Protein AF-A0A2S9FAE4-F1 (afdb_monomer)

Foldseek 3Di:
DVVLLVVLCVVQPPDVPSSVVSVVVVCVVQVVLVVVLVVVVVVVVVCVVVVDDDDLVDFDRLVLLQLLCVVVVVCPVQCVCVVVSVDGSCSSVVSRVVSSVSVVVVDDRDDPDDDDPVRVVVVVVVVVVVVVVVVD

Secondary structure (DSSP, 8-state):
-HHHHHHHHHHTTT-HHHHHHHHHHHHHHHTHHHHHHHHHHHHHHHHHHTTPPP-TTSPPPHHHHHHGGGT-GGGHHHHHHHHTTSS-GGGGGGGHHHHHHHHHTT--PPPPPPPPHHHHHHHHHHHHHHHHHHH-

pLDDT: mean 92.66, std 9.58, range [46.62, 98.25]

Solvent-accessible surface area (backbone atoms only — not comparable to full-atom values): 7990 Å² total; per-residue (Å²): 108,70,72,55,48,55,48,30,47,63,74,31,68,94,36,69,65,63,18,48,54,54,38,49,54,49,37,59,69,71,44,44,54,53,54,56,49,49,54,47,31,51,55,52,48,51,43,39,71,75,69,43,77,90,65,76,90,51,85,70,43,61,65,55,48,53,52,27,26,78,77,41,63,84,43,40,77,70,39,46,41,46,79,69,68,74,39,61,71,74,68,51,60,87,45,46,69,64,26,46,50,41,49,72,72,67,55,73,82,82,77,76,89,68,77,50,75,66,55,47,51,50,51,55,50,55,53,55,53,53,56,55,66,74,77,109

Structure (mmCIF, N/CA/C/O backbone):
data_AF-A0A2S9FAE4-F1
#
_entry.id   AF-A0A2S9FAE4-F1
#
loop_
_atom_site.group_PDB
_atom_site.id
_atom_site.type_symbol
_atom_site.label_atom_id
_atom_site.label_alt_id
_atom_site.label_comp_id
_atom_site.label_asym_id
_atom_site.label_entity_id
_atom_site.label_seq_id
_atom_site.pdbx_PDB_ins_code
_atom_site.Cartn_x
_atom_site.Cartn_y
_atom_site.Cartn_z
_atom_site.occupancy
_atom_site.B_iso_or_equiv
_atom_site.auth_seq_id
_atom_site.auth_comp_id
_atom_site.auth_asym_id
_atom_site.auth_atom_id
_atom_site.pdbx_PDB_model_num
ATOM 1 N N . GLN A 1 1 ? 14.631 0.946 -11.256 1.00 85.44 1 GLN A N 1
ATOM 2 C CA . GLN A 1 1 ? 14.631 1.876 -12.408 1.00 85.44 1 GLN A CA 1
ATOM 3 C C . GLN A 1 1 ? 15.974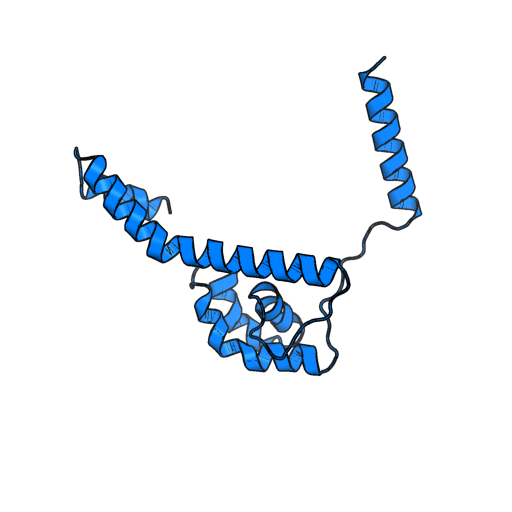 1.973 -13.137 1.00 85.44 1 GLN A C 1
ATOM 5 O O . GLN A 1 1 ? 16.007 1.586 -14.293 1.00 85.44 1 GLN A O 1
ATOM 10 N N . VAL A 1 2 ? 17.089 2.381 -12.504 1.00 93.25 2 VAL A N 1
ATOM 11 C CA . VAL A 1 2 ? 18.384 2.617 -13.199 1.00 93.25 2 VAL A CA 1
ATOM 12 C C . VAL A 1 2 ? 18.845 1.420 -14.035 1.00 93.25 2 VAL A C 1
ATOM 14 O O . VAL A 1 2 ? 19.179 1.570 -15.202 1.00 93.25 2 VAL A O 1
ATOM 17 N N . ARG A 1 3 ? 18.784 0.204 -13.478 1.00 94.50 3 ARG A N 1
ATOM 18 C CA . ARG A 1 3 ? 19.135 -1.017 -14.224 1.00 94.50 3 ARG A CA 1
ATOM 19 C C . ARG A 1 3 ? 18.248 -1.255 -15.451 1.00 94.50 3 ARG A C 1
ATOM 21 O O . ARG A 1 3 ? 18.737 -1.810 -16.421 1.00 94.50 3 ARG A O 1
ATOM 28 N N . ALA A 1 4 ? 16.970 -0.879 -15.408 1.00 93.94 4 ALA A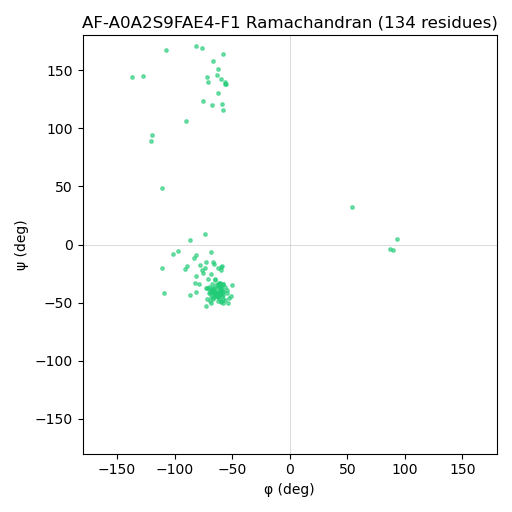 N 1
ATOM 29 C CA . ALA A 1 4 ? 16.072 -1.025 -16.552 1.00 93.94 4 ALA A CA 1
ATOM 30 C C . ALA A 1 4 ? 16.420 -0.020 -17.651 1.00 93.94 4 ALA A C 1
ATOM 32 O O . ALA A 1 4 ? 16.633 -0.434 -18.782 1.00 93.94 4 ALA A O 1
ATOM 33 N N . LEU A 1 5 ? 16.617 1.249 -17.286 1.00 95.12 5 L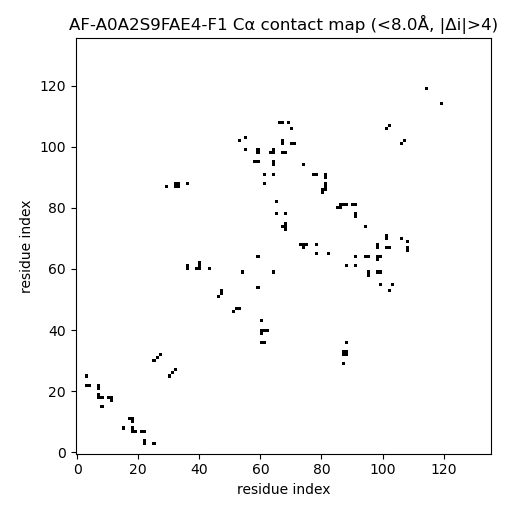EU A N 1
ATOM 34 C CA . LEU A 1 5 ? 17.059 2.286 -18.219 1.00 95.12 5 LEU A CA 1
ATOM 35 C C . LEU A 1 5 ? 18.373 1.904 -18.915 1.00 95.12 5 LEU A C 1
ATOM 37 O O . LEU A 1 5 ? 18.467 1.959 -20.136 1.00 95.12 5 LEU A O 1
ATOM 41 N N . LEU A 1 6 ? 19.375 1.454 -18.151 1.00 96.62 6 LEU A N 1
ATOM 42 C CA . LEU A 1 6 ? 20.660 1.033 -18.717 1.00 96.62 6 LEU A CA 1
ATOM 43 C C . LEU A 1 6 ? 20.525 -0.157 -19.676 1.00 96.62 6 LEU A C 1
ATOM 45 O O . LEU A 1 6 ? 21.256 -0.214 -20.660 1.00 96.62 6 LEU A O 1
ATOM 49 N N . ARG A 1 7 ? 19.597 -1.090 -19.422 1.00 97.12 7 ARG A N 1
ATOM 50 C CA . ARG A 1 7 ? 19.320 -2.190 -20.358 1.00 97.12 7 ARG A CA 1
ATOM 51 C C . ARG A 1 7 ? 18.715 -1.680 -21.663 1.00 97.12 7 ARG A C 1
ATOM 53 O O . ARG A 1 7 ? 19.213 -2.070 -22.711 1.00 97.12 7 ARG A O 1
ATOM 60 N N . CYS A 1 8 ? 17.718 -0.797 -21.610 1.00 96.25 8 CYS A N 1
ATOM 61 C CA . CYS A 1 8 ? 17.092 -0.240 -22.814 1.00 96.25 8 CYS A CA 1
ATOM 62 C C . CYS A 1 8 ? 18.106 0.570 -23.643 1.00 96.25 8 CYS A C 1
ATOM 64 O O . CYS A 1 8 ? 18.219 0.374 -24.849 1.00 96.25 8 CYS A O 1
ATOM 66 N N . LEU A 1 9 ? 18.935 1.397 -22.990 1.00 96.19 9 LEU A N 1
ATOM 67 C CA . LEU A 1 9 ? 20.019 2.140 -23.653 1.00 96.19 9 LEU A CA 1
ATOM 68 C C . LEU A 1 9 ? 21.075 1.220 -24.285 1.00 96.19 9 LEU A C 1
ATOM 70 O O . LEU A 1 9 ? 21.642 1.548 -25.326 1.00 96.19 9 LEU A O 1
ATOM 74 N N . ALA A 1 10 ? 21.367 0.081 -23.652 1.00 96.38 10 ALA A N 1
ATOM 75 C CA . ALA A 1 10 ? 22.292 -0.904 -24.199 1.00 96.38 10 ALA A CA 1
ATOM 76 C C . ALA A 1 10 ? 21.695 -1.669 -25.393 1.00 96.38 10 ALA A C 1
ATOM 78 O O . ALA A 1 10 ? 22.428 -1.950 -26.340 1.00 96.38 10 ALA A O 1
ATOM 79 N N . ALA A 1 11 ? 20.396 -1.987 -25.353 1.00 96.56 11 ALA A N 1
ATOM 80 C CA . ALA A 1 11 ? 19.684 -2.696 -26.415 1.00 96.56 11 ALA A CA 1
ATOM 81 C C . ALA A 1 11 ? 19.501 -1.840 -27.682 1.00 96.56 11 ALA A C 1
ATOM 83 O O . ALA A 1 11 ? 19.658 -2.352 -28.787 1.00 96.56 11 ALA A O 1
ATOM 84 N N . HIS A 1 12 ? 19.264 -0.534 -27.523 1.00 94.62 12 HIS A N 1
ATOM 85 C CA . HIS A 1 12 ? 19.018 0.422 -28.614 1.00 94.62 12 HIS A CA 1
ATOM 86 C C . HIS A 1 12 ? 20.175 1.415 -28.784 1.00 94.62 12 HIS A C 1
ATOM 88 O O . HIS A 1 12 ? 19.996 2.634 -28.814 1.00 94.62 12 HIS A O 1
ATOM 94 N N . ARG A 1 13 ? 21.416 0.916 -28.839 1.00 91.31 13 ARG A N 1
ATOM 95 C CA . ARG A 1 13 ? 22.601 1.783 -28.934 1.00 91.31 13 ARG A CA 1
ATOM 96 C C . ARG A 1 13 ? 22.529 2.668 -30.186 1.00 91.31 13 ARG A C 1
ATOM 98 O O . ARG A 1 13 ? 22.557 2.170 -31.304 1.00 91.31 13 ARG A O 1
ATOM 105 N N . GLY A 1 14 ? 22.554 3.984 -29.980 1.00 92.50 14 GLY A N 1
ATOM 106 C CA . GLY A 1 14 ? 22.499 4.972 -31.064 1.00 92.50 14 GLY A CA 1
ATOM 107 C C . GLY A 1 14 ? 21.081 5.353 -31.497 1.00 92.50 14 GLY A C 1
ATOM 108 O O . GLY A 1 14 ? 20.941 6.275 -32.293 1.00 92.50 14 GLY A O 1
ATOM 109 N N . ASP A 1 15 ? 20.054 4.716 -30.929 1.00 96.81 15 ASP A N 1
ATOM 110 C CA . ASP A 1 15 ? 18.648 5.052 -31.130 1.00 96.81 15 ASP A CA 1
ATOM 111 C C . ASP A 1 15 ? 17.993 5.401 -29.787 1.00 96.81 15 ASP A C 1
ATOM 113 O O . ASP A 1 15 ? 17.463 4.561 -29.056 1.00 96.81 15 ASP A O 1
ATOM 117 N N . ALA A 1 16 ? 18.066 6.684 -29.437 1.00 95.00 16 ALA A N 1
ATOM 118 C CA . ALA A 1 16 ? 17.519 7.179 -28.181 1.00 95.00 16 ALA A CA 1
ATOM 119 C C . ALA A 1 16 ? 15.982 7.126 -28.131 1.00 95.00 16 ALA A C 1
ATOM 121 O O . ALA A 1 16 ? 15.428 7.058 -27.035 1.00 95.00 16 ALA A O 1
ATOM 122 N N . VAL A 1 17 ? 15.303 7.160 -29.284 1.00 97.50 17 VAL A N 1
ATOM 123 C CA . VAL A 1 17 ? 13.836 7.161 -29.345 1.00 97.50 17 VAL A CA 1
ATOM 124 C C . VAL A 1 17 ? 13.318 5.776 -28.982 1.00 97.50 17 VAL A C 1
ATOM 126 O O . VAL A 1 17 ? 12.567 5.655 -28.017 1.00 97.50 17 VAL A O 1
ATOM 129 N N . SER A 1 18 ? 13.814 4.728 -29.644 1.00 97.56 18 SER A N 1
ATOM 130 C CA . SER A 1 18 ? 13.426 3.346 -29.326 1.00 97.56 18 SER A CA 1
ATOM 131 C C . SER A 1 18 ? 13.780 2.962 -27.883 1.00 97.56 18 SER A C 1
ATOM 133 O O . SER A 1 18 ? 12.992 2.313 -27.192 1.00 97.56 18 SER A O 1
ATOM 135 N N . ALA A 1 19 ? 14.930 3.428 -27.370 1.00 97.19 19 ALA A N 1
ATOM 136 C CA . ALA A 1 19 ? 15.299 3.232 -25.966 1.00 97.19 19 ALA A CA 1
ATOM 137 C C . ALA A 1 19 ? 14.293 3.872 -24.993 1.00 97.19 19 ALA A C 1
ATOM 139 O O . ALA A 1 19 ? 13.985 3.286 -23.951 1.00 97.19 19 ALA A O 1
ATOM 140 N N . ALA A 1 2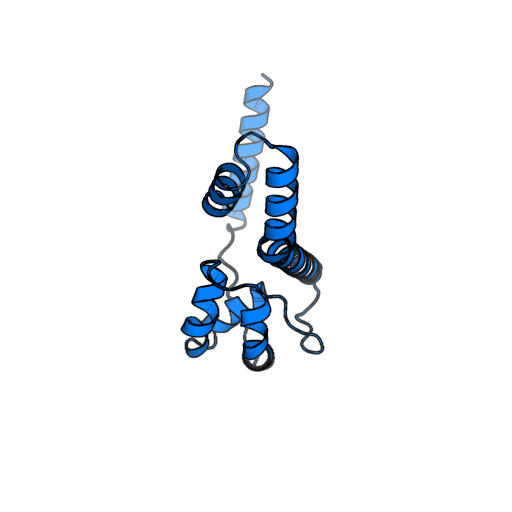0 ? 13.816 5.080 -25.309 1.00 96.88 20 ALA A N 1
ATOM 141 C CA . ALA A 1 20 ? 12.860 5.809 -24.486 1.00 96.88 20 ALA A CA 1
ATOM 142 C C . ALA A 1 20 ? 11.476 5.147 -24.506 1.00 96.88 20 ALA A C 1
ATOM 144 O O . ALA A 1 20 ? 10.877 5.000 -23.444 1.00 96.88 20 ALA A O 1
ATOM 145 N N . GLU A 1 21 ? 11.005 4.692 -25.668 1.00 98.06 21 GLU A N 1
ATOM 146 C CA . GLU A 1 21 ? 9.725 3.986 -25.810 1.00 98.06 21 GLU A CA 1
ATOM 147 C C . GLU A 1 21 ? 9.702 2.669 -25.021 1.00 98.06 21 GLU A C 1
ATOM 149 O O . GLU A 1 21 ? 8.757 2.398 -24.276 1.00 98.06 21 GLU A O 1
ATOM 154 N N . GLU A 1 22 ? 10.766 1.863 -25.106 1.00 97.81 22 GLU A N 1
ATOM 155 C CA . GLU A 1 22 ? 10.852 0.620 -24.331 1.00 97.81 22 GLU A CA 1
ATOM 156 C C . GLU A 1 22 ? 10.905 0.898 -22.821 1.00 97.81 22 GLU A C 1
ATOM 158 O O . GLU A 1 22 ? 10.262 0.210 -22.019 1.00 97.81 22 GLU A O 1
ATOM 163 N N . PHE A 1 23 ? 11.654 1.924 -22.412 1.00 97.94 23 PHE A N 1
ATOM 164 C CA . PHE A 1 23 ? 11.738 2.296 -21.006 1.00 97.94 23 PHE A CA 1
ATOM 165 C C . PHE A 1 23 ? 10.413 2.857 -20.471 1.00 97.94 23 PHE A C 1
ATOM 167 O O . PHE A 1 23 ? 10.044 2.547 -19.335 1.00 97.94 23 PHE A O 1
ATOM 174 N N . ASP A 1 24 ? 9.674 3.627 -21.271 1.00 97.88 24 ASP A N 1
ATOM 175 C CA . ASP A 1 24 ? 8.332 4.103 -20.928 1.00 97.88 24 ASP A CA 1
ATOM 176 C C . ASP A 1 24 ? 7.365 2.928 -20.728 1.00 97.88 24 ASP A C 1
ATOM 178 O O . ASP A 1 24 ? 6.705 2.824 -19.689 1.00 97.88 24 ASP A O 1
ATOM 182 N N . HIS A 1 25 ? 7.385 1.953 -21.640 1.00 98.00 25 HIS A N 1
ATOM 183 C CA . HIS A 1 25 ? 6.615 0.721 -21.489 1.00 98.00 25 HIS A CA 1
ATOM 184 C C . HIS A 1 25 ? 6.975 -0.030 -20.194 1.00 98.00 25 HIS A C 1
ATOM 186 O O . HIS A 1 25 ? 6.095 -0.460 -19.438 1.00 98.00 25 HIS A O 1
ATOM 192 N N . TRP A 1 26 ? 8.270 -0.136 -19.877 1.00 97.50 26 TRP A N 1
ATOM 193 C CA . TRP A 1 26 ? 8.721 -0.728 -18.618 1.00 97.50 26 TRP A CA 1
ATOM 194 C C . TRP A 1 26 ? 8.185 0.038 -17.400 1.00 97.50 26 TRP A C 1
ATOM 196 O O . TRP A 1 26 ? 7.727 -0.594 -16.442 1.00 97.50 26 TRP A O 1
ATOM 206 N N . CYS A 1 27 ? 8.199 1.375 -17.438 1.00 97.62 27 CYS A N 1
ATOM 207 C CA . CYS A 1 27 ? 7.649 2.234 -16.387 1.00 97.62 27 CYS A CA 1
ATOM 208 C C . CYS A 1 27 ? 6.140 2.027 -16.218 1.00 97.62 27 CYS A C 1
ATOM 210 O O . CYS A 1 27 ? 5.656 1.920 -15.088 1.00 97.62 27 CYS A O 1
ATOM 212 N N . HIS A 1 28 ? 5.399 1.894 -17.314 1.00 97.44 28 HIS A N 1
ATOM 213 C CA . HIS A 1 28 ? 3.970 1.595 -17.285 1.00 97.44 28 HIS A CA 1
ATOM 214 C C . HIS A 1 28 ? 3.652 0.273 -16.578 1.00 97.44 28 HIS A C 1
ATOM 216 O O . HIS A 1 28 ? 2.653 0.185 -15.864 1.00 97.44 28 HIS A O 1
ATOM 222 N N . ILE A 1 29 ? 4.511 -0.736 -16.722 1.00 96.75 29 ILE A N 1
ATOM 223 C CA . ILE A 1 29 ? 4.327 -2.039 -16.072 1.00 96.75 29 ILE A CA 1
ATOM 224 C C . ILE A 1 29 ? 4.807 -2.024 -14.614 1.00 96.75 29 ILE A C 1
ATOM 226 O O . ILE A 1 29 ? 4.154 -2.603 -13.751 1.00 96.75 29 ILE A O 1
ATOM 230 N N . HIS A 1 30 ? 5.936 -1.372 -14.318 1.00 95.81 30 HIS A N 1
ATOM 231 C CA . HIS A 1 30 ? 6.637 -1.558 -13.040 1.00 95.81 30 HIS A CA 1
ATOM 232 C C . HIS A 1 30 ? 6.592 -0.356 -12.095 1.00 95.81 30 HIS A C 1
ATOM 234 O O . HIS A 1 30 ? 6.832 -0.539 -10.906 1.00 95.81 30 HIS A O 1
ATOM 240 N N . LEU A 1 31 ? 6.317 0.857 -12.586 1.00 95.88 31 LEU A N 1
ATOM 241 C CA . LEU A 1 31 ? 6.240 2.079 -11.772 1.00 95.88 31 LEU A CA 1
ATOM 242 C C . LEU A 1 31 ? 4.808 2.590 -11.632 1.00 95.88 31 LEU A C 1
ATOM 244 O O . LEU A 1 31 ? 4.397 2.952 -10.531 1.00 95.88 31 LEU A O 1
ATOM 248 N N . ARG A 1 32 ? 4.019 2.577 -12.713 1.00 97.62 32 ARG A N 1
ATOM 249 C CA . ARG A 1 32 ? 2.626 3.047 -12.674 1.00 97.62 32 ARG A CA 1
ATOM 250 C C . ARG A 1 32 ? 1.779 2.363 -11.588 1.00 97.62 32 ARG A C 1
ATOM 252 O O . ARG A 1 32 ? 1.007 3.080 -10.953 1.00 97.62 32 ARG A O 1
ATOM 259 N N . PRO A 1 33 ? 1.906 1.046 -11.312 1.00 98.19 33 PRO A N 1
ATOM 260 C CA . PRO A 1 33 ? 1.156 0.426 -10.220 1.00 98.19 33 PRO A CA 1
ATOM 261 C C . PRO A 1 33 ? 1.432 1.065 -8.855 1.00 98.19 33 PRO A C 1
ATOM 263 O O . PRO A 1 33 ? 0.492 1.299 -8.104 1.00 98.19 33 PRO A O 1
ATOM 266 N N . TRP A 1 34 ? 2.687 1.414 -8.560 1.00 97.69 34 TRP A N 1
ATOM 267 C CA . TRP A 1 34 ? 3.061 2.090 -7.313 1.00 97.69 34 TRP A CA 1
ATOM 268 C C . TRP A 1 34 ? 2.467 3.485 -7.208 1.00 97.69 34 TRP A C 1
ATOM 270 O O . TRP A 1 34 ? 1.964 3.858 -6.153 1.00 97.69 34 TRP A O 1
ATOM 280 N N . PHE A 1 35 ? 2.489 4.239 -8.308 1.00 97.44 35 PHE A N 1
ATOM 281 C CA . PHE A 1 35 ? 1.887 5.568 -8.357 1.00 97.44 35 PHE A CA 1
ATOM 282 C C . PHE A 1 35 ? 0.383 5.518 -8.052 1.00 97.44 35 PHE A C 1
ATOM 284 O O . PHE A 1 35 ? -0.104 6.253 -7.195 1.00 97.44 35 PHE A O 1
ATOM 291 N N . VAL A 1 36 ? -0.346 4.615 -8.714 1.00 98.06 36 VAL A N 1
ATOM 292 C CA . VAL A 1 36 ? -1.793 4.442 -8.499 1.00 98.06 36 VAL A CA 1
ATOM 293 C C . VAL A 1 36 ? -2.090 3.985 -7.071 1.00 98.06 36 VAL A C 1
ATOM 295 O O . VAL A 1 36 ? -3.037 4.468 -6.450 1.00 98.06 36 VAL A O 1
ATOM 298 N N . ASP A 1 37 ? -1.280 3.074 -6.541 1.00 98.25 37 ASP A N 1
ATOM 299 C CA . ASP A 1 37 ? -1.411 2.598 -5.169 1.00 98.25 37 ASP A CA 1
ATOM 300 C C . ASP A 1 37 ? -1.199 3.716 -4.132 1.00 98.25 37 ASP A C 1
ATOM 302 O O . ASP A 1 37 ? -2.018 3.882 -3.225 1.00 98.25 37 ASP A O 1
ATOM 306 N N . HIS A 1 38 ? -0.174 4.553 -4.312 1.00 96.81 38 HIS A N 1
ATOM 307 C CA . HIS A 1 38 ? 0.103 5.671 -3.407 1.00 96.81 38 HIS A CA 1
ATOM 308 C C . HIS A 1 38 ? -0.966 6.758 -3.489 1.00 96.81 38 HIS A C 1
ATOM 310 O O . HIS A 1 38 ? -1.422 7.227 -2.450 1.00 96.81 38 HIS A O 1
ATOM 316 N N . MET A 1 39 ? -1.464 7.080 -4.689 1.00 98.12 39 MET A N 1
ATOM 317 C CA . MET A 1 39 ? -2.620 7.972 -4.831 1.00 98.12 39 MET A CA 1
ATOM 318 C C . MET A 1 39 ? -3.819 7.490 -4.009 1.00 98.12 39 MET A C 1
ATOM 320 O O . MET A 1 39 ? -4.514 8.286 -3.375 1.00 98.12 39 MET A O 1
ATOM 324 N N . ARG A 1 40 ? -4.077 6.177 -4.021 1.00 96.75 40 ARG A N 1
ATOM 325 C CA . ARG A 1 40 ? -5.162 5.585 -3.241 1.00 96.75 40 ARG A CA 1
ATOM 326 C C . ARG A 1 40 ? -4.883 5.669 -1.743 1.00 96.75 40 ARG A C 1
ATOM 328 O O . ARG A 1 40 ? -5.790 6.041 -1.003 1.00 96.75 40 ARG A O 1
ATOM 335 N N . CYS A 1 41 ? -3.668 5.345 -1.302 1.00 96.94 41 CYS A N 1
ATOM 336 C CA . CYS A 1 41 ? -3.268 5.465 0.101 1.00 96.94 41 CYS A CA 1
ATOM 337 C C . CYS A 1 41 ? -3.428 6.903 0.613 1.00 96.94 41 CYS A C 1
ATOM 339 O O . CYS A 1 41 ? -4.037 7.114 1.663 1.00 96.94 41 CYS A O 1
ATOM 341 N N . ASP A 1 42 ? -2.962 7.887 -0.154 1.00 97.69 42 ASP A N 1
ATOM 342 C CA . ASP A 1 42 ? -3.025 9.303 0.206 1.00 97.69 42 ASP A CA 1
ATOM 343 C C . ASP A 1 42 ? -4.463 9.815 0.256 1.00 97.69 42 ASP A C 1
ATOM 345 O O . ASP A 1 42 ? -4.861 10.447 1.236 1.00 97.69 42 ASP A O 1
ATOM 349 N N . GLY A 1 43 ? -5.284 9.481 -0.745 1.00 96.69 43 GLY A N 1
ATOM 350 C CA . GLY A 1 43 ? -6.706 9.828 -0.739 1.00 96.69 43 GLY A CA 1
ATOM 351 C C . GLY A 1 43 ? -7.432 9.263 0.485 1.00 96.69 43 GLY A C 1
ATOM 352 O O . GLY A 1 43 ? -8.224 9.953 1.133 1.00 96.69 43 GLY A O 1
ATOM 353 N N . ASP A 1 44 ? -7.117 8.025 0.864 1.00 95.75 44 ASP A N 1
ATOM 354 C CA . ASP A 1 44 ? -7.704 7.396 2.041 1.00 95.75 44 ASP A CA 1
ATOM 355 C C . ASP A 1 44 ? -7.225 8.010 3.353 1.00 95.75 44 ASP A C 1
ATOM 357 O O . ASP A 1 44 ? -8.003 8.172 4.296 1.00 95.75 44 ASP A O 1
ATOM 361 N N . ARG A 1 45 ? -5.945 8.371 3.407 1.00 94.19 45 ARG A N 1
ATOM 362 C CA . ARG A 1 45 ? -5.337 9.049 4.546 1.00 94.19 45 ARG A CA 1
ATOM 363 C C . ARG A 1 45 ? -5.944 10.427 4.755 1.00 94.19 45 ARG A C 1
ATOM 365 O O . ARG A 1 45 ? -6.274 10.751 5.890 1.00 94.19 45 ARG A O 1
ATOM 372 N N . LEU A 1 46 ? -6.175 11.189 3.686 1.00 96.25 46 LEU A N 1
ATOM 373 C CA . LEU A 1 46 ? -6.869 12.478 3.744 1.00 96.25 46 LEU A CA 1
ATOM 374 C C . LEU A 1 46 ? -8.307 12.332 4.249 1.00 96.25 46 LEU A C 1
ATOM 376 O O . LEU A 1 46 ? -8.741 13.102 5.102 1.00 96.25 46 LEU A O 1
ATOM 380 N N . ARG A 1 47 ? -9.039 11.308 3.795 1.00 94.62 47 ARG A N 1
ATOM 381 C CA . ARG A 1 47 ? -10.390 11.021 4.303 1.00 94.62 47 ARG A CA 1
ATOM 382 C C . ARG A 1 47 ? -10.379 10.715 5.803 1.00 94.62 47 ARG A C 1
ATOM 384 O O . ARG A 1 47 ? -11.244 11.207 6.525 1.00 94.62 47 ARG A O 1
ATOM 391 N N . ARG A 1 48 ? -9.403 9.928 6.275 1.00 93.38 48 ARG A N 1
ATOM 392 C CA . ARG A 1 48 ? -9.236 9.637 7.710 1.00 93.38 48 ARG A CA 1
ATOM 393 C C . ARG A 1 48 ? -8.820 10.867 8.507 1.00 93.38 48 ARG A C 1
ATOM 395 O O . ARG A 1 48 ? -9.339 11.095 9.592 1.00 93.38 48 ARG A O 1
ATOM 402 N N . TRP A 1 49 ? -7.943 11.691 7.941 1.00 91.19 49 TRP A N 1
ATOM 403 C CA . TRP A 1 49 ? -7.544 12.971 8.523 1.00 91.19 49 TRP A CA 1
ATOM 404 C C . TRP A 1 49 ? -8.736 13.918 8.704 1.00 91.19 49 TRP A C 1
ATOM 406 O O . TRP A 1 49 ? -8.853 14.578 9.730 1.00 91.19 49 TRP A O 1
ATOM 416 N N . ALA A 1 50 ? -9.672 13.926 7.754 1.00 94.75 50 ALA A N 1
ATOM 417 C CA . ALA A 1 50 ? -10.922 14.681 7.839 1.00 94.75 50 ALA A CA 1
ATOM 418 C C . ALA A 1 50 ? -11.966 14.078 8.811 1.00 94.75 50 ALA A C 1
ATOM 420 O O . ALA A 1 50 ? -13.112 14.521 8.827 1.00 94.75 50 ALA A O 1
ATOM 421 N N . GLY A 1 51 ? -11.599 13.065 9.606 1.00 93.44 51 GLY A N 1
ATOM 422 C CA . GLY A 1 51 ? -12.468 12.427 10.600 1.00 93.44 51 GLY A CA 1
ATOM 423 C C . GLY A 1 51 ? -13.232 11.195 10.105 1.00 93.44 51 GLY A C 1
ATOM 424 O O . GLY A 1 51 ? -14.049 10.651 10.845 1.00 93.44 51 GLY A O 1
ATOM 425 N N . GLY A 1 52 ? -12.993 10.726 8.877 1.00 93.75 52 GLY A N 1
ATOM 426 C CA . GLY A 1 52 ? -13.586 9.480 8.387 1.00 93.75 52 GLY A CA 1
ATOM 427 C C . GLY A 1 52 ? -12.983 8.234 9.052 1.00 93.75 52 GLY A C 1
ATOM 428 O O . GLY A 1 52 ? -11.770 8.136 9.208 1.00 93.75 52 GLY A O 1
ATOM 429 N N . ASP A 1 53 ? -13.800 7.230 9.379 1.00 93.38 53 ASP A N 1
ATOM 430 C CA . ASP A 1 53 ? -13.295 5.943 9.894 1.00 93.38 53 ASP A CA 1
ATOM 431 C C . ASP A 1 53 ? -12.810 5.018 8.758 1.00 93.38 53 ASP A C 1
ATOM 433 O O . ASP A 1 53 ? -12.992 5.294 7.569 1.00 93.38 53 ASP A O 1
ATOM 437 N N . ILE A 1 54 ? -12.169 3.903 9.092 1.00 94.88 54 ILE A N 1
ATOM 438 C CA . ILE A 1 54 ? -11.775 2.864 8.139 1.00 94.88 54 ILE A CA 1
ATOM 439 C C . ILE A 1 54 ? -13.029 2.174 7.593 1.00 94.88 54 ILE A C 1
ATOM 441 O O . ILE A 1 54 ? -13.801 1.567 8.327 1.00 94.88 54 ILE A O 1
ATOM 445 N N . ASP A 1 55 ? -13.207 2.241 6.276 1.00 94.62 55 ASP A N 1
ATOM 446 C CA . ASP A 1 55 ? -14.316 1.589 5.586 1.00 94.62 55 ASP A CA 1
ATOM 447 C C . ASP A 1 55 ? -13.914 0.169 5.168 1.00 94.62 55 ASP A C 1
ATOM 449 O O . ASP A 1 55 ? -13.128 -0.019 4.238 1.00 94.62 55 ASP A O 1
ATOM 453 N N . LEU A 1 56 ? -14.457 -0.825 5.872 1.00 96.75 56 LEU A N 1
ATOM 454 C CA . LEU A 1 56 ? -14.165 -2.246 5.654 1.00 96.75 56 LEU A CA 1
ATOM 455 C C . LEU A 1 56 ? -14.966 -2.863 4.493 1.00 96.75 56 LEU A C 1
ATOM 457 O O . LEU A 1 56 ? -14.677 -3.993 4.081 1.00 96.75 56 LEU A O 1
ATOM 461 N N . THR A 1 57 ? -15.951 -2.139 3.945 1.00 96.50 57 THR A N 1
ATOM 462 C CA . THR A 1 57 ? -16.809 -2.628 2.849 1.00 96.50 57 THR A CA 1
ATOM 463 C C . THR A 1 57 ? -16.101 -2.613 1.496 1.00 96.50 57 THR A C 1
ATOM 465 O O . THR A 1 57 ? -16.437 -3.387 0.603 1.00 96.50 57 THR A O 1
ATOM 468 N N . ARG A 1 58 ? -15.055 -1.796 1.361 1.00 95.19 58 ARG A N 1
ATOM 469 C CA . ARG A 1 58 ? -14.180 -1.734 0.186 1.00 95.19 58 ARG A CA 1
ATOM 470 C C . ARG A 1 58 ? -12.815 -2.354 0.480 1.00 95.19 58 ARG A C 1
ATOM 472 O O . ARG A 1 58 ? -12.511 -2.655 1.637 1.00 95.19 58 ARG A O 1
ATOM 479 N N . PRO A 1 59 ? -11.980 -2.623 -0.535 1.00 96.81 59 PRO A N 1
ATOM 480 C CA . PRO A 1 59 ? -10.635 -3.101 -0.263 1.00 96.81 59 PRO A CA 1
ATOM 481 C C . PRO A 1 59 ? -9.857 -2.022 0.506 1.00 96.81 59 PRO A C 1
ATOM 483 O O . PRO A 1 59 ? -10.053 -0.818 0.295 1.00 96.81 59 PRO A O 1
ATOM 486 N N . LEU A 1 60 ? -8.980 -2.448 1.405 1.00 97.81 60 LEU A N 1
ATOM 487 C CA . LEU A 1 60 ? -8.129 -1.549 2.170 1.00 97.81 60 LEU A CA 1
ATOM 488 C C . LEU A 1 60 ? -7.039 -0.961 1.260 1.00 97.81 60 LEU A C 1
ATOM 490 O O . LEU A 1 60 ? -6.568 -1.661 0.356 1.00 97.81 60 LEU A O 1
ATOM 494 N N . PRO A 1 61 ? -6.647 0.311 1.459 1.00 97.62 61 PRO A N 1
ATOM 495 C CA . PRO A 1 61 ? -5.406 0.833 0.898 1.00 97.62 61 PRO A CA 1
ATOM 496 C C . PRO A 1 61 ? -4.200 0.070 1.471 1.00 97.62 61 PRO A C 1
ATOM 498 O O . PRO A 1 61 ? -4.250 -0.435 2.598 1.00 97.62 61 PRO A O 1
ATOM 501 N N . SER A 1 62 ? -3.122 -0.013 0.692 1.00 98.19 62 SER A N 1
ATOM 502 C CA . SER A 1 62 ? -1.935 -0.808 1.027 1.00 98.19 62 SER A CA 1
ATOM 503 C C . SER A 1 62 ? -1.298 -0.394 2.353 1.00 98.19 62 SER A C 1
ATOM 505 O O . SER A 1 62 ? -0.874 -1.261 3.111 1.00 98.19 62 SER A O 1
ATOM 507 N N . ASP A 1 63 ? -1.334 0.896 2.710 1.00 96.19 63 ASP A N 1
ATOM 508 C CA . ASP A 1 63 ? -0.825 1.382 3.998 1.00 96.19 63 ASP A CA 1
ATOM 509 C C . ASP A 1 63 ? -1.546 0.764 5.211 1.00 96.19 63 ASP A C 1
ATOM 511 O O . ASP A 1 63 ? -0.912 0.480 6.228 1.00 96.19 63 ASP A O 1
ATOM 515 N N . LEU A 1 64 ? -2.847 0.483 5.100 1.00 96.62 64 LEU A N 1
ATOM 516 C CA . LEU A 1 64 ? -3.604 -0.212 6.145 1.00 96.62 64 LEU A CA 1
ATOM 517 C C . LEU A 1 64 ? -3.370 -1.730 6.130 1.00 96.62 64 LEU A C 1
ATOM 519 O O . LEU A 1 64 ? -3.323 -2.352 7.190 1.00 96.62 64 LEU A O 1
ATOM 523 N N . VAL A 1 65 ? -3.173 -2.343 4.958 1.00 97.75 65 VAL A N 1
ATOM 524 C CA . VAL A 1 65 ? -2.813 -3.773 4.882 1.00 97.75 65 VAL A CA 1
ATOM 525 C C . VAL A 1 65 ? -1.454 -4.025 5.539 1.00 97.75 65 VAL A C 1
ATOM 527 O O . VAL A 1 65 ? -1.319 -4.950 6.338 1.00 97.75 65 VAL A O 1
ATOM 530 N N . VAL A 1 66 ? -0.473 -3.165 5.260 1.00 96.88 66 VAL A N 1
ATOM 531 C CA . VAL A 1 66 ? 0.860 -3.198 5.879 1.00 96.88 66 VAL A CA 1
ATOM 532 C C . VAL A 1 66 ? 0.759 -2.983 7.388 1.00 96.88 66 VAL A C 1
ATOM 534 O O . VAL A 1 66 ? 1.300 -3.771 8.164 1.00 96.88 66 VAL A O 1
ATOM 537 N N . ALA A 1 67 ? 0.024 -1.957 7.829 1.00 96.12 67 ALA A N 1
ATOM 538 C CA . ALA A 1 67 ? -0.118 -1.653 9.251 1.00 96.12 67 ALA A CA 1
ATOM 539 C C . ALA A 1 67 ? -0.758 -2.806 10.044 1.00 96.12 67 ALA A C 1
ATOM 541 O O . ALA A 1 67 ? -0.374 -3.045 11.189 1.00 96.12 67 ALA A O 1
ATOM 542 N N . ALA A 1 68 ? -1.678 -3.569 9.443 1.00 96.75 68 ALA A N 1
ATOM 543 C CA . ALA A 1 68 ? -2.284 -4.733 10.088 1.00 96.75 68 ALA A CA 1
ATOM 544 C C . ALA A 1 68 ? -1.259 -5.812 10.497 1.00 96.75 68 ALA A C 1
ATOM 546 O O . ALA A 1 68 ? -1.520 -6.567 11.435 1.00 96.75 68 ALA A O 1
ATOM 547 N N . ALA A 1 69 ? -0.064 -5.849 9.891 1.00 95.50 69 ALA A N 1
ATOM 548 C CA . ALA A 1 69 ? 1.017 -6.741 10.320 1.00 95.50 69 ALA A CA 1
ATOM 549 C C . ALA A 1 69 ? 1.564 -6.415 11.726 1.00 95.50 69 ALA A C 1
ATOM 551 O O . ALA A 1 69 ? 2.223 -7.254 12.340 1.00 95.50 69 ALA A O 1
ATOM 552 N N . SER A 1 70 ? 1.286 -5.221 12.265 1.00 93.38 70 SER A N 1
ATOM 553 C CA . SER A 1 70 ? 1.549 -4.897 13.673 1.00 93.38 70 SER A CA 1
ATOM 554 C C . SER A 1 70 ? 0.542 -5.539 14.634 1.00 93.38 70 SER A C 1
ATOM 556 O O . SER A 1 70 ? 0.875 -5.752 15.796 1.00 93.38 70 SER A O 1
ATOM 558 N N . ALA A 1 71 ? -0.671 -5.852 14.168 1.00 94.94 71 ALA A N 1
ATOM 559 C CA . ALA A 1 71 ? -1.685 -6.573 14.939 1.00 94.94 71 ALA A CA 1
ATOM 560 C C . ALA A 1 71 ? -1.517 -8.095 14.812 1.00 94.94 71 ALA A C 1
ATOM 562 O O . ALA A 1 71 ? -1.592 -8.821 15.801 1.00 94.94 71 ALA A O 1
ATOM 563 N N . ASP A 1 72 ? -1.257 -8.570 13.592 1.00 94.25 72 ASP A N 1
ATOM 564 C CA . ASP A 1 72 ? -1.010 -9.973 13.263 1.00 94.25 72 ASP A CA 1
ATOM 565 C C . ASP A 1 72 ? 0.392 -10.127 12.658 1.00 94.25 72 ASP A C 1
ATOM 567 O O . ASP A 1 72 ? 0.607 -9.994 11.451 1.00 94.25 72 ASP A O 1
ATOM 571 N N . HIS A 1 73 ? 1.360 -10.449 13.517 1.00 93.00 73 HIS A N 1
ATOM 572 C CA . HIS A 1 73 ? 2.766 -10.610 13.138 1.00 93.00 73 HIS A CA 1
ATOM 573 C C . HIS A 1 73 ? 2.998 -11.708 12.088 1.00 93.00 73 HIS A C 1
ATOM 575 O O . HIS A 1 73 ? 4.028 -11.691 11.408 1.00 93.00 73 HIS A O 1
ATOM 581 N N . THR A 1 74 ? 2.058 -12.642 11.912 1.00 94.69 74 THR A N 1
ATOM 582 C CA . THR A 1 74 ? 2.173 -13.695 10.896 1.00 94.69 74 THR A CA 1
ATOM 583 C C . THR A 1 74 ? 1.972 -13.157 9.472 1.00 94.69 74 THR A C 1
ATOM 585 O O . THR A 1 74 ? 2.363 -13.816 8.510 1.00 94.69 74 THR A O 1
ATOM 588 N N . LEU A 1 75 ? 1.435 -11.937 9.312 1.00 95.06 75 LEU A N 1
ATOM 589 C CA . LEU A 1 75 ? 1.361 -11.236 8.023 1.00 95.06 75 LEU A CA 1
ATOM 590 C C . LEU A 1 75 ? 2.718 -10.690 7.561 1.00 95.06 75 LEU A C 1
ATOM 592 O O . LEU A 1 75 ? 2.898 -10.433 6.372 1.00 95.06 75 LEU A O 1
ATOM 596 N N . ARG A 1 76 ? 3.691 -10.521 8.467 1.00 94.62 76 ARG A N 1
ATOM 597 C CA . ARG A 1 76 ? 4.907 -9.743 8.183 1.00 94.62 76 ARG A CA 1
ATOM 598 C C . ARG A 1 76 ? 5.737 -10.295 7.025 1.00 94.62 76 ARG A C 1
ATOM 600 O O . ARG A 1 76 ? 6.191 -9.522 6.190 1.00 94.62 76 ARG A O 1
ATOM 607 N N . ALA A 1 77 ? 5.883 -11.615 6.935 1.00 96.19 77 ALA A N 1
ATOM 608 C CA . ALA A 1 77 ? 6.620 -12.247 5.838 1.00 96.19 77 ALA A CA 1
ATOM 609 C C . ALA A 1 77 ? 5.950 -12.028 4.468 1.00 96.19 77 ALA A C 1
ATOM 611 O O . ALA A 1 77 ? 6.635 -11.959 3.454 1.00 96.19 77 ALA A O 1
ATOM 612 N N . ALA A 1 78 ? 4.620 -11.901 4.432 1.00 96.94 78 ALA A N 1
ATOM 613 C CA . ALA A 1 78 ? 3.879 -11.645 3.199 1.00 96.94 78 ALA A CA 1
ATOM 614 C C . ALA A 1 78 ? 3.890 -10.159 2.800 1.00 96.94 78 ALA A C 1
ATOM 616 O O . ALA A 1 78 ? 3.792 -9.841 1.618 1.00 96.94 78 ALA A O 1
ATOM 617 N N . VAL A 1 79 ? 4.031 -9.259 3.776 1.00 97.44 79 VAL A N 1
ATOM 618 C CA . VAL A 1 79 ? 4.120 -7.808 3.560 1.00 97.44 79 VAL A CA 1
ATOM 619 C C . VAL A 1 79 ? 5.538 -7.361 3.175 1.00 97.44 79 VAL A C 1
ATOM 621 O O . VAL A 1 79 ? 5.686 -6.451 2.364 1.00 97.44 79 VAL A O 1
ATOM 624 N N . GLU A 1 80 ? 6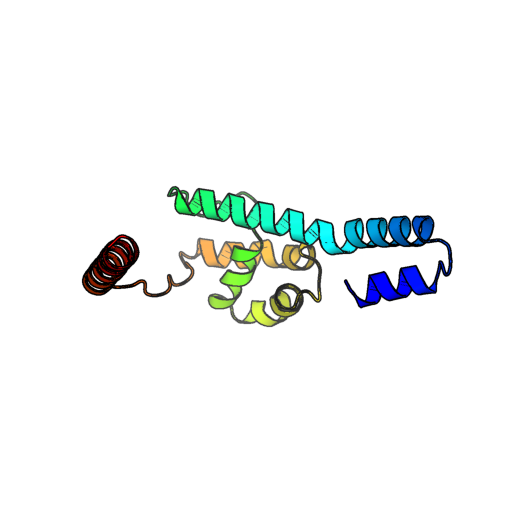.586 -8.020 3.684 1.00 97.19 80 GLU A N 1
ATOM 625 C CA . GLU A 1 80 ? 7.988 -7.615 3.468 1.00 97.19 80 GLU A CA 1
ATOM 626 C C . GLU A 1 80 ? 8.360 -7.373 1.986 1.00 97.19 80 GLU A C 1
ATOM 628 O O . GLU A 1 80 ? 9.004 -6.359 1.697 1.00 97.19 80 GLU A O 1
ATOM 633 N N . PRO A 1 81 ? 7.968 -8.222 1.011 1.00 97.69 81 PRO A N 1
ATOM 634 C CA . PRO A 1 81 ? 8.307 -7.978 -0.388 1.00 97.69 81 PRO A CA 1
ATOM 635 C C . PRO A 1 81 ? 7.703 -6.682 -0.935 1.00 97.69 81 PRO A C 1
ATOM 637 O O . PRO A 1 81 ? 8.341 -6.022 -1.753 1.00 97.69 81 PRO A O 1
ATOM 640 N N . TYR A 1 82 ? 6.508 -6.300 -0.480 1.00 97.56 82 TYR A N 1
ATOM 641 C CA . TYR A 1 82 ? 5.903 -5.018 -0.827 1.00 97.56 82 TYR A CA 1
ATOM 642 C C . TYR A 1 82 ? 6.683 -3.860 -0.189 1.00 97.56 82 TYR A C 1
ATOM 644 O O . TYR A 1 82 ? 7.114 -2.960 -0.904 1.00 97.56 82 TYR A O 1
ATOM 652 N N . ASP A 1 83 ? 6.965 -3.915 1.118 1.00 95.50 83 ASP A N 1
ATOM 653 C CA . ASP A 1 83 ? 7.683 -2.837 1.827 1.00 95.50 83 ASP A CA 1
ATOM 654 C C . ASP A 1 83 ? 9.064 -2.556 1.221 1.00 95.50 83 ASP A C 1
ATOM 656 O O . ASP A 1 83 ? 9.537 -1.421 1.175 1.00 95.50 83 ASP A O 1
ATOM 660 N N . ARG A 1 84 ? 9.721 -3.602 0.716 1.00 95.88 84 ARG A N 1
ATOM 661 C CA . ARG A 1 84 ? 11.034 -3.508 0.065 1.00 95.88 84 ARG A CA 1
ATOM 662 C C . ARG A 1 84 ? 10.953 -3.179 -1.426 1.00 95.88 84 ARG A C 1
ATOM 664 O O . ARG A 1 84 ? 11.985 -3.172 -2.097 1.00 95.88 84 ARG A O 1
ATOM 671 N N . MET A 1 85 ? 9.749 -2.940 -1.946 1.00 94.12 85 MET A N 1
ATOM 672 C CA . MET A 1 85 ? 9.451 -2.732 -3.365 1.00 94.12 85 MET A CA 1
ATOM 673 C C . MET A 1 85 ? 9.970 -3.863 -4.274 1.00 94.12 85 MET A C 1
ATOM 675 O O . MET A 1 85 ? 10.366 -3.636 -5.419 1.00 94.12 85 MET A O 1
ATOM 679 N N . LEU A 1 86 ? 9.997 -5.092 -3.754 1.00 95.19 86 LEU A N 1
ATOM 680 C CA . LEU A 1 86 ? 10.393 -6.313 -4.463 1.00 95.19 86 LEU A CA 1
ATOM 681 C C . LEU A 1 86 ? 9.200 -7.015 -5.129 1.00 95.19 86 LEU A C 1
ATOM 683 O O . LEU A 1 86 ? 9.399 -7.787 -6.065 1.00 95.19 86 LEU A O 1
ATOM 687 N N . ALA A 1 87 ? 7.978 -6.737 -4.672 1.00 96.88 87 ALA A N 1
ATOM 688 C CA . ALA A 1 87 ? 6.729 -7.198 -5.268 1.00 96.88 87 ALA A CA 1
ATOM 689 C C . ALA A 1 87 ? 5.790 -6.011 -5.520 1.00 96.88 87 ALA A C 1
ATOM 691 O O . ALA A 1 87 ? 5.783 -5.052 -4.753 1.00 96.88 87 ALA A O 1
ATOM 692 N N . LEU A 1 88 ? 5.019 -6.062 -6.610 1.00 97.81 88 LEU A N 1
ATOM 693 C CA . LEU A 1 88 ? 4.062 -5.007 -6.966 1.00 97.81 88 LEU A CA 1
ATOM 694 C C . LEU A 1 88 ? 2.911 -4.925 -5.948 1.00 97.81 88 LEU A C 1
ATOM 696 O O . LEU A 1 88 ? 2.592 -5.946 -5.347 1.00 97.81 88 LEU A O 1
ATOM 700 N N . PRO A 1 89 ? 2.204 -3.782 -5.835 1.00 98.25 89 PRO A N 1
ATOM 701 C CA . PRO A 1 89 ? 1.107 -3.601 -4.875 1.00 98.25 89 PRO A CA 1
ATOM 702 C C . PRO A 1 89 ? 0.040 -4.706 -4.868 1.00 98.25 89 PRO A C 1
ATOM 704 O O . PRO A 1 89 ? -0.442 -5.089 -3.806 1.00 98.25 89 PRO A O 1
ATOM 707 N N . ALA A 1 90 ? -0.268 -5.291 -6.030 1.00 97.69 90 ALA A N 1
ATOM 708 C CA . ALA A 1 90 ? -1.210 -6.409 -6.152 1.00 97.69 90 ALA A CA 1
ATOM 709 C C . ALA A 1 90 ? -0.817 -7.652 -5.322 1.00 97.69 90 ALA A C 1
ATOM 711 O O . ALA A 1 90 ? -1.660 -8.495 -5.027 1.00 97.69 90 ALA A O 1
ATOM 712 N N . SER A 1 91 ? 0.445 -7.784 -4.891 1.00 98.12 91 SER A N 1
ATOM 713 C CA . SER A 1 91 ? 0.858 -8.868 -3.991 1.00 98.12 91 SER A CA 1
ATOM 714 C C . SER A 1 91 ? 0.159 -8.820 -2.631 1.00 98.12 91 SER A C 1
ATOM 716 O O . SER A 1 91 ? 0.124 -9.832 -1.936 1.00 98.12 91 SER A O 1
ATOM 718 N N . LEU A 1 92 ? -0.386 -7.666 -2.236 1.00 98.25 92 LEU A N 1
ATOM 719 C CA . LEU A 1 92 ? -1.110 -7.494 -0.978 1.00 98.25 92 LEU A CA 1
ATOM 720 C C . LEU A 1 92 ? -2.579 -7.936 -1.051 1.00 98.25 92 LEU A C 1
ATOM 722 O O . LEU A 1 92 ? -3.218 -8.062 -0.006 1.00 98.25 92 LEU A O 1
ATOM 726 N N . ASP A 1 93 ? -3.127 -8.203 -2.242 1.00 97.69 93 ASP A N 1
ATOM 727 C CA . ASP A 1 93 ? -4.553 -8.518 -2.420 1.00 97.69 93 ASP A CA 1
ATOM 728 C C . ASP A 1 93 ? -4.980 -9.759 -1.622 1.00 97.69 93 ASP A C 1
ATOM 730 O O . ASP A 1 93 ? -6.052 -9.789 -1.019 1.00 97.69 93 ASP A O 1
ATOM 734 N N . VAL A 1 94 ? -4.095 -10.753 -1.520 1.00 97.19 94 VAL A N 1
ATOM 735 C CA . VAL A 1 94 ? -4.328 -11.985 -0.747 1.00 97.19 94 VAL A CA 1
ATOM 736 C C . VAL A 1 94 ? -4.425 -11.755 0.767 1.00 97.19 94 VAL A C 1
ATOM 738 O O . VAL A 1 94 ? -4.877 -12.634 1.497 1.00 97.19 94 VAL A O 1
ATOM 741 N N . LEU A 1 95 ? -3.995 -10.590 1.261 1.00 97.94 95 LEU A N 1
ATOM 742 C CA . LEU A 1 95 ? -3.990 -10.250 2.687 1.00 97.94 95 LEU A CA 1
ATOM 743 C C . LEU A 1 95 ? -5.212 -9.428 3.108 1.00 97.94 95 LEU A C 1
ATOM 745 O O . LEU A 1 95 ? -5.391 -9.186 4.302 1.00 97.94 95 LEU A O 1
ATOM 749 N N . GLN A 1 96 ? -6.057 -9.013 2.160 1.00 97.94 96 GLN A N 1
ATOM 750 C CA . GLN A 1 96 ? -7.163 -8.080 2.386 1.00 97.94 96 GLN A CA 1
ATOM 751 C C . GLN A 1 96 ? -8.093 -8.522 3.519 1.00 97.94 96 GLN A C 1
ATOM 753 O O . GLN A 1 96 ? -8.340 -7.749 4.443 1.00 97.94 96 GLN A O 1
ATOM 758 N N . ASP A 1 97 ? -8.564 -9.769 3.501 1.00 97.88 97 ASP A N 1
ATOM 759 C CA . ASP A 1 97 ? -9.522 -10.253 4.502 1.00 97.88 97 ASP A CA 1
ATOM 760 C C . ASP A 1 97 ? -8.907 -10.333 5.901 1.00 97.88 97 ASP A C 1
ATOM 762 O O . ASP A 1 97 ? -9.524 -9.933 6.891 1.00 97.88 97 ASP A O 1
ATOM 766 N N . ARG A 1 98 ? -7.650 -10.777 5.988 1.00 97.50 98 ARG A N 1
ATOM 767 C CA . ARG A 1 98 ? -6.916 -10.859 7.256 1.00 97.50 98 ARG A CA 1
ATOM 768 C C . ARG A 1 98 ? -6.630 -9.473 7.826 1.00 97.50 98 ARG A C 1
ATOM 770 O O . ARG A 1 98 ? -6.823 -9.247 9.018 1.00 97.50 98 ARG A O 1
ATOM 777 N N . ALA A 1 99 ? -6.238 -8.527 6.976 1.00 97.75 99 ALA A N 1
ATOM 778 C CA . ALA A 1 99 ? -6.043 -7.142 7.380 1.00 97.75 99 ALA A CA 1
ATOM 779 C C . ALA A 1 99 ? -7.358 -6.506 7.859 1.00 97.75 99 ALA A C 1
ATOM 781 O O . ALA A 1 99 ? -7.390 -5.877 8.915 1.00 97.75 99 ALA A O 1
ATOM 782 N N . LYS A 1 100 ? -8.471 -6.727 7.147 1.00 98.19 100 LYS A N 1
ATOM 783 C CA . LYS A 1 100 ? -9.802 -6.261 7.573 1.00 98.19 100 LYS A CA 1
ATOM 784 C C . LYS A 1 100 ? -10.216 -6.842 8.921 1.00 98.19 100 LYS A C 1
ATOM 786 O O . LYS A 1 100 ? -10.764 -6.106 9.739 1.00 98.19 100 LYS A O 1
ATOM 791 N N . ALA A 1 101 ? -9.924 -8.118 9.179 1.00 97.62 101 ALA A N 1
ATOM 792 C CA . ALA A 1 101 ? -10.221 -8.758 10.458 1.00 97.62 101 ALA A CA 1
ATOM 793 C C . ALA A 1 101 ? -9.511 -8.066 11.636 1.00 97.62 101 ALA A C 1
ATOM 795 O O . ALA A 1 101 ? -10.128 -7.866 12.684 1.00 97.62 101 ALA A O 1
ATOM 796 N N . ALA A 1 102 ? -8.261 -7.617 11.454 1.00 97.06 102 ALA A N 1
ATOM 797 C CA . ALA A 1 102 ? -7.555 -6.834 12.468 1.00 97.06 102 ALA A CA 1
ATOM 798 C C . ALA A 1 102 ? -8.329 -5.555 12.827 1.00 97.06 102 ALA A C 1
ATOM 800 O O . ALA A 1 102 ? -8.632 -5.321 13.994 1.00 97.06 102 ALA A O 1
ATOM 801 N N . TYR A 1 103 ? -8.749 -4.765 11.839 1.00 96.94 103 TYR A N 1
ATOM 802 C CA . TYR A 1 103 ? -9.525 -3.544 12.089 1.00 96.94 103 TYR A CA 1
ATOM 803 C C . TYR A 1 103 ? -10.931 -3.805 12.643 1.00 96.94 103 TYR A C 1
ATOM 805 O O . TYR A 1 103 ? -11.413 -3.026 13.472 1.00 96.94 103 TYR A O 1
ATOM 813 N N . ALA A 1 104 ? -11.574 -4.898 12.223 1.00 97.31 104 ALA A N 1
ATOM 814 C CA . ALA A 1 104 ? -12.882 -5.321 12.720 1.00 97.31 104 ALA A CA 1
ATOM 815 C C . ALA A 1 104 ? -12.847 -5.715 14.207 1.00 97.31 104 ALA A C 1
ATOM 817 O O . ALA A 1 104 ? -13.829 -5.508 14.914 1.00 97.31 104 ALA A O 1
ATOM 818 N N . SER A 1 105 ? -11.707 -6.210 14.704 1.00 96.19 105 SER A N 1
ATOM 819 C CA . SER A 1 105 ? -11.498 -6.504 16.132 1.00 96.19 105 SER A CA 1
ATOM 820 C C . SER A 1 105 ? -11.444 -5.261 17.034 1.00 96.19 105 SER A C 1
ATOM 822 O O . SER A 1 105 ? -11.361 -5.385 18.253 1.00 96.19 105 SER A O 1
ATOM 824 N N . GLY A 1 106 ? -11.464 -4.058 16.449 1.00 94.94 106 GLY A N 1
ATOM 825 C CA . GLY A 1 106 ? -11.283 -2.794 17.161 1.00 94.94 106 GLY A CA 1
ATOM 826 C C . GLY A 1 106 ? -9.826 -2.342 17.259 1.00 94.94 106 GLY A C 1
ATOM 827 O O . GLY A 1 106 ? -9.573 -1.222 17.697 1.00 94.94 106 GLY A O 1
ATOM 828 N N . TRP A 1 107 ? -8.862 -3.150 16.802 1.00 95.56 107 TRP A N 1
ATOM 829 C CA . TRP A 1 107 ? -7.468 -2.717 16.728 1.00 95.56 107 TRP A CA 1
ATOM 830 C C . TRP A 1 107 ? -7.311 -1.481 15.827 1.00 95.56 107 TRP A C 1
ATOM 832 O O . TRP A 1 107 ? -7.969 -1.339 14.787 1.00 95.56 107 TRP A O 1
ATOM 842 N N . ARG A 1 108 ? -6.414 -0.578 16.227 1.00 92.19 108 ARG A N 1
ATOM 843 C CA . ARG A 1 108 ? -5.993 0.592 15.453 1.00 92.19 108 ARG A CA 1
ATOM 844 C C . ARG A 1 108 ? -4.469 0.750 15.564 1.00 92.19 108 ARG A C 1
ATOM 846 O O . ARG A 1 108 ? -3.928 0.471 16.636 1.00 92.19 108 ARG A O 1
ATOM 853 N N . PRO A 1 109 ? -3.777 1.199 14.497 1.00 88.12 109 PRO A N 1
ATOM 854 C CA . PRO A 1 109 ? -2.351 1.484 14.550 1.00 88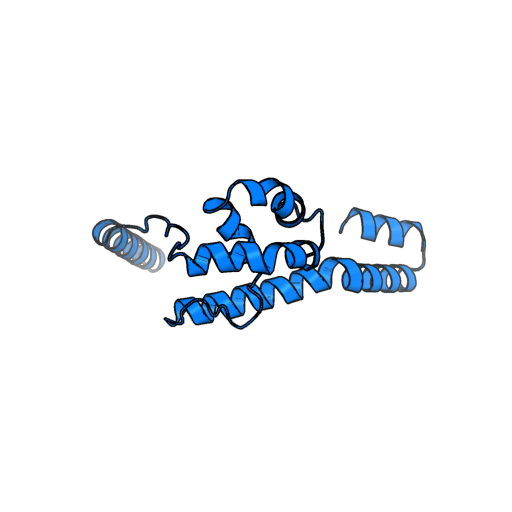.12 109 PRO A CA 1
ATOM 855 C C . PRO A 1 109 ? -2.049 2.494 15.662 1.00 88.12 109 PRO A C 1
ATOM 857 O O . PRO A 1 109 ? -2.800 3.464 15.806 1.00 88.12 109 PRO A O 1
ATOM 860 N N . PRO A 1 110 ? -0.969 2.300 16.436 1.00 82.38 110 PRO A N 1
ATOM 861 C CA . PRO A 1 110 ? -0.574 3.271 17.441 1.00 82.38 110 PRO A CA 1
ATOM 862 C C . PRO A 1 110 ? -0.233 4.601 16.763 1.00 82.38 110 PRO A C 1
ATOM 864 O O . PRO A 1 110 ? 0.535 4.646 15.801 1.00 82.38 110 PRO A O 1
ATOM 867 N N . VAL A 1 111 ? -0.805 5.691 17.270 1.00 78.06 111 VAL A N 1
ATOM 868 C CA . VAL A 1 111 ? -0.409 7.042 16.869 1.00 78.06 111 VAL A CA 1
ATOM 869 C C . VAL A 1 111 ? 0.925 7.330 17.548 1.00 78.06 111 VAL A C 1
ATOM 871 O O . VAL A 1 111 ? 1.033 7.201 18.768 1.00 78.06 111 VAL A O 1
ATOM 874 N N . ALA A 1 112 ? 1.950 7.671 16.765 1.00 77.25 112 ALA A N 1
ATOM 875 C CA . ALA A 1 112 ? 3.222 8.110 17.327 1.00 77.25 112 ALA A CA 1
ATOM 876 C C . ALA A 1 112 ? 2.971 9.295 18.269 1.00 77.25 112 ALA A C 1
ATOM 878 O O . ALA A 1 112 ? 2.161 10.169 17.952 1.00 77.25 112 ALA A O 1
ATOM 879 N N . ALA A 1 113 ? 3.644 9.317 19.421 1.00 80.69 113 ALA A N 1
ATOM 880 C CA . ALA A 1 113 ? 3.530 10.439 20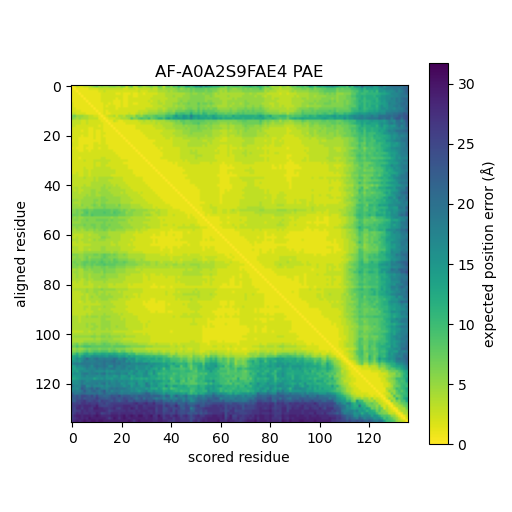.341 1.00 80.69 113 ALA A CA 1
ATOM 881 C C . ALA A 1 113 ? 3.935 11.724 19.604 1.00 80.69 113 ALA A C 1
ATOM 883 O O . ALA A 1 113 ? 5.063 11.848 19.127 1.00 80.69 113 ALA A O 1
ATOM 884 N N . GLY A 1 114 ? 2.980 12.640 19.453 1.00 81.75 114 GLY A N 1
ATOM 885 C CA . GLY A 1 114 ? 3.258 13.989 18.983 1.00 81.75 114 GLY A CA 1
ATOM 886 C C . GLY A 1 114 ? 3.886 14.828 20.097 1.00 81.75 114 GLY A C 1
ATOM 887 O O . GLY A 1 114 ? 3.870 14.406 21.258 1.00 81.75 114 GLY A O 1
ATOM 888 N N . PRO A 1 115 ? 4.402 16.022 19.763 1.00 86.38 115 PRO A N 1
ATOM 889 C CA . PRO A 1 115 ? 4.826 16.972 20.777 1.00 86.38 115 PRO A CA 1
ATOM 890 C C . PRO A 1 115 ? 3.660 17.280 21.718 1.00 86.38 115 PRO A C 1
ATOM 892 O O . PRO A 1 115 ? 2.503 17.428 21.305 1.00 86.38 115 PRO A O 1
ATOM 895 N N . THR A 1 116 ? 3.976 17.388 22.999 1.00 89.81 116 THR A N 1
ATOM 896 C CA . THR A 1 116 ? 3.083 17.953 24.002 1.00 89.81 116 THR A CA 1
ATOM 897 C C . THR A 1 116 ? 2.707 19.383 23.621 1.00 89.81 116 THR A C 1
ATOM 899 O O . THR A 1 116 ? 3.353 20.042 22.805 1.00 89.81 116 THR A O 1
ATOM 902 N N . ARG A 1 117 ? 1.654 19.911 24.246 1.00 89.06 117 ARG A N 1
ATOM 903 C CA . ARG A 1 117 ? 1.252 21.309 24.050 1.00 89.06 117 ARG A CA 1
ATOM 904 C C . ARG A 1 117 ? 2.387 22.292 24.370 1.00 89.06 117 ARG A C 1
ATOM 906 O O . ARG A 1 117 ? 2.486 23.321 23.711 1.00 89.06 117 ARG A O 1
ATOM 913 N N . GLU A 1 118 ? 3.199 21.988 25.380 1.00 94.06 118 GLU A N 1
ATOM 914 C CA . GLU A 1 118 ? 4.338 22.810 25.800 1.00 94.06 118 GLU A CA 1
ATOM 915 C C . GLU A 1 118 ? 5.445 22.780 24.750 1.00 94.06 118 GLU A C 1
ATOM 917 O O . GLU A 1 118 ? 5.869 23.836 24.293 1.00 94.06 118 GLU A O 1
ATOM 922 N N . GLU A 1 119 ? 5.816 21.590 24.275 1.00 94.00 119 GLU A N 1
ATOM 923 C CA . GLU A 1 119 ? 6.784 21.432 23.183 1.00 94.00 119 GLU A CA 1
ATOM 924 C C . GLU A 1 119 ? 6.302 22.122 21.901 1.00 94.00 119 GLU A C 1
ATOM 926 O O . GLU A 1 119 ? 7.078 22.796 21.228 1.00 94.00 119 GLU A O 1
ATOM 931 N N . LEU A 1 120 ? 5.005 22.032 21.587 1.00 91.44 120 LEU A N 1
ATOM 932 C CA . LEU A 1 120 ? 4.421 22.728 20.442 1.00 91.44 120 LEU A CA 1
ATOM 933 C C . LEU A 1 120 ? 4.491 24.256 20.609 1.00 91.44 120 LEU A C 1
ATOM 935 O O . LEU A 1 120 ? 4.788 24.968 19.654 1.00 91.44 120 LEU A O 1
ATOM 939 N N . ALA A 1 121 ? 4.231 24.769 21.816 1.00 92.12 121 ALA A N 1
ATOM 940 C CA . ALA A 1 121 ? 4.324 26.197 22.110 1.00 92.12 121 ALA A CA 1
ATOM 941 C C . ALA A 1 121 ? 5.766 26.708 21.989 1.00 92.12 121 ALA A C 1
ATOM 943 O O . ALA A 1 121 ? 5.978 27.761 21.389 1.00 92.12 121 ALA A O 1
ATOM 944 N N . THR A 1 122 ? 6.743 25.950 22.496 1.00 94.81 122 THR A N 1
ATOM 945 C CA . THR A 1 122 ? 8.172 26.252 22.341 1.00 94.81 122 THR A CA 1
ATOM 946 C C . THR A 1 122 ? 8.568 26.290 20.868 1.00 94.81 122 THR A C 1
ATOM 948 O O . THR A 1 122 ? 9.127 27.288 20.424 1.00 94.81 122 THR A O 1
ATOM 951 N N . LEU A 1 123 ? 8.186 25.282 20.078 1.00 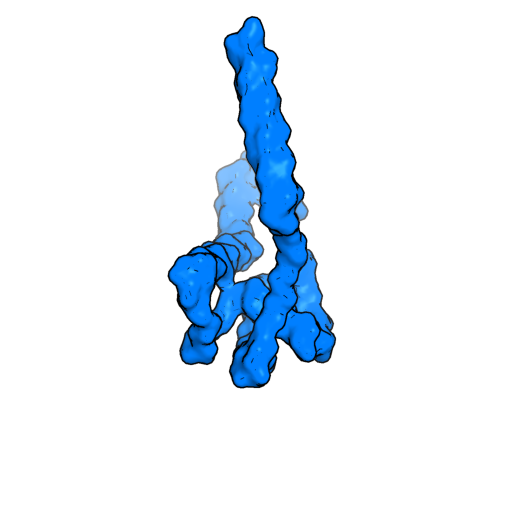91.75 123 LEU A N 1
ATOM 952 C CA . LEU A 1 123 ? 8.471 25.247 18.639 1.00 91.75 123 LEU A CA 1
ATOM 953 C C . LEU A 1 123 ? 7.879 26.456 17.896 1.00 91.75 123 LEU A C 1
ATOM 955 O O . LEU A 1 123 ? 8.558 27.079 17.083 1.00 91.75 123 LEU A O 1
ATOM 959 N N . CYS A 1 124 ? 6.631 26.834 18.193 1.00 91.56 124 CYS A N 1
ATOM 960 C CA . CYS A 1 124 ? 6.011 28.018 17.592 1.00 91.56 124 CYS A CA 1
ATOM 961 C C . CYS A 1 124 ? 6.750 29.317 17.957 1.00 91.56 124 CYS A C 1
ATOM 963 O O . CYS A 1 124 ? 6.864 30.214 17.122 1.00 91.56 124 CYS A O 1
ATOM 965 N N . GLN A 1 125 ? 7.250 29.427 19.191 1.00 92.31 125 GLN A N 1
ATOM 966 C CA . GLN A 1 125 ? 8.026 30.585 19.642 1.00 92.31 125 GLN A CA 1
ATOM 967 C C . GLN A 1 125 ? 9.405 30.643 18.976 1.00 92.31 125 GLN A C 1
ATOM 969 O O . GLN A 1 125 ? 9.820 31.717 18.548 1.00 92.31 125 GLN A O 1
ATOM 974 N N . GLU A 1 126 ? 10.092 29.507 18.845 1.00 88.31 126 GLU A N 1
ATOM 975 C CA . GLU A 1 126 ? 11.396 29.408 18.181 1.00 88.31 126 GLU A CA 1
ATOM 976 C C . GLU A 1 126 ? 11.313 29.792 16.699 1.00 88.31 126 GLU A C 1
ATOM 978 O O . GLU A 1 126 ? 12.135 30.573 16.220 1.00 88.31 126 GLU A O 1
ATOM 983 N N . VAL A 1 127 ? 10.285 29.317 15.984 1.00 83.25 127 VAL A N 1
ATOM 984 C CA . VAL A 1 127 ? 10.060 29.684 14.576 1.00 83.25 127 VAL A CA 1
ATOM 985 C C . VAL A 1 127 ? 9.724 31.171 14.443 1.00 83.25 127 VAL A C 1
ATOM 987 O O . VAL A 1 127 ? 10.323 31.853 13.614 1.00 83.25 127 VAL A O 1
ATOM 990 N N . GLY A 1 128 ? 8.836 31.703 15.291 1.00 76.31 128 GLY A N 1
ATOM 991 C CA . GLY A 1 128 ? 8.483 33.127 15.265 1.00 76.31 128 GLY A CA 1
ATOM 992 C C . GLY A 1 128 ? 9.658 34.055 15.605 1.00 76.31 128 GLY A C 1
ATOM 993 O O . GLY A 1 128 ? 9.791 35.130 15.023 1.00 76.31 128 GLY A O 1
ATOM 994 N N . ALA A 1 129 ? 10.548 33.639 16.511 1.00 70.00 129 ALA A N 1
ATOM 995 C CA . ALA A 1 129 ? 11.756 34.389 16.856 1.00 70.00 129 ALA A CA 1
ATOM 996 C C . ALA A 1 129 ? 12.815 34.347 15.740 1.00 70.00 129 ALA A C 1
ATOM 998 O O . ALA A 1 129 ? 13.472 35.357 15.482 1.00 70.00 129 ALA A O 1
ATOM 999 N N . ALA A 1 130 ? 12.961 33.210 15.053 1.00 65.81 130 ALA A N 1
ATOM 1000 C CA . ALA A 1 130 ? 13.860 33.076 13.909 1.00 65.81 130 ALA A CA 1
ATOM 1001 C C . ALA A 1 130 ? 13.416 33.940 12.716 1.00 65.81 130 ALA A C 1
ATOM 1003 O O . ALA A 1 130 ? 14.255 34.543 12.052 1.00 65.81 130 ALA A O 1
ATOM 1004 N N . GLU A 1 131 ? 12.108 34.060 12.474 1.00 59.47 131 GLU A N 1
ATOM 1005 C CA . GLU A 1 131 ? 11.557 34.901 11.403 1.00 59.47 131 GLU A CA 1
ATOM 1006 C C . GLU A 1 131 ? 11.819 36.399 11.650 1.00 59.47 131 GLU A C 1
ATOM 1008 O O . GLU A 1 131 ? 12.179 37.134 10.732 1.00 59.47 131 GLU A O 1
ATOM 1013 N N . LEU A 1 132 ? 11.737 36.844 12.908 1.00 58.25 132 LEU A N 1
ATOM 1014 C CA . LEU A 1 132 ? 12.034 38.226 13.302 1.00 58.25 132 LEU A CA 1
ATOM 1015 C C . LEU A 1 132 ? 13.532 38.571 13.230 1.00 58.25 132 LEU A C 1
ATOM 1017 O O . LEU A 1 132 ? 13.873 39.719 12.960 1.00 58.25 132 LEU A O 1
ATOM 1021 N N . ALA A 1 133 ? 14.424 37.597 13.432 1.00 57.84 133 ALA A N 1
ATOM 1022 C CA . ALA A 1 133 ? 15.873 37.794 13.345 1.00 57.84 133 ALA A CA 1
ATOM 1023 C C . ALA A 1 133 ? 16.411 37.858 11.901 1.00 57.84 133 ALA A C 1
ATOM 1025 O O . ALA A 1 133 ? 17.528 38.316 11.691 1.00 57.84 133 ALA A O 1
ATOM 1026 N N . VAL A 1 134 ? 15.642 37.395 10.908 1.00 57.38 134 VAL A N 1
ATOM 1027 C CA . VAL A 1 134 ? 16.015 37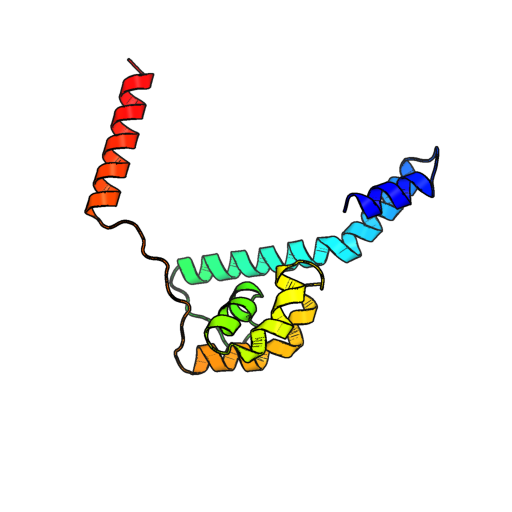.437 9.478 1.00 57.38 134 VAL A CA 1
ATOM 1028 C C . VAL A 1 134 ? 15.560 38.738 8.796 1.00 57.38 134 VAL A C 1
ATOM 1030 O O . VAL A 1 134 ? 16.071 39.091 7.735 1.00 57.38 134 VAL A O 1
ATOM 1033 N N . VAL A 1 135 ? 14.611 39.465 9.396 1.00 55.91 135 VAL A N 1
ATOM 1034 C CA . VAL A 1 135 ? 14.018 40.698 8.838 1.00 55.91 135 VAL A CA 1
ATOM 1035 C C . VAL A 1 135 ? 14.601 41.982 9.467 1.00 55.91 135 VAL A C 1
ATOM 1037 O O . VAL A 1 135 ? 14.324 43.076 8.973 1.00 55.91 135 VAL A O 1
ATOM 1040 N N . GLY A 1 136 ? 15.411 41.872 10.527 1.00 46.62 136 GLY A N 1
ATOM 1041 C CA . GLY A 1 136 ? 16.113 42.991 11.181 1.00 46.62 136 GLY A CA 1
ATOM 1042 C C . GLY A 1 136 ? 17.580 43.087 10.786 1.00 46.62 136 GLY A C 1
ATOM 1043 O O . GLY A 1 136 ? 18.063 44.234 10.653 1.00 46.62 136 GLY A O 1
#

Radius of gyration: 21.84 Å; Cα contacts (8 Å, |Δi|>4): 78; chains: 1; bounding box: 39×57×57 Å

Sequence (136 aa):
QVRALLRCLAAHRGDAVSAAEEFDHWCHIHLRPWFVDHMRCDGDRLRRWAGGDIDLTRPLPSDLVVAAASADHTLRAAVEPYDRMLALPASLDVLQDRAKAAYASGWRPPVAAGPTREELATLCQEVGAAELAVVG

Mean predicted aligned error: 6.86 Å